Protein AF-A0A126Q3N3-F1 (afdb_monomer_lite)

Sequence (102 aa):
MKPLKIITKCFFLYLLLSSYTHANTDIDLDDDGLVDEGSYTTNVLVNGDFTQSEAFWDVTGLQFHYLESRSGAESTMLGSNSGYTPTTGSATQVVTMASVGW

Secondary structure (DSSP, 8-state):
--SHHHHHHHHHHHHHT-----S---S-SS-SSS--SS-TT---STTTT-TTTTTT-EEESEEEEEEE-TTS-EEEEEEE-SSSS----EEE----TGGGT-

Structure (mmCIF, N/CA/C/O backbone):
data_AF-A0A126Q3N3-F1
#
_entry.id   AF-A0A126Q3N3-F1
#
loop_
_atom_site.group_PDB
_atom_site.id
_atom_site.type_symbol
_atom_site.label_atom_id
_atom_site.label_alt_id
_atom_site.label_comp_id
_atom_site.label_asym_id
_atom_site.label_entity_id
_atom_site.label_seq_id
_atom_site.pdbx_PDB_ins_code
_atom_site.Cartn_x
_atom_site.Cartn_y
_atom_site.Cartn_z
_atom_site.occupancy
_atom_site.B_iso_or_equiv
_atom_site.auth_seq_id
_atom_site.auth_comp_id
_atom_site.auth_asym_id
_atom_site.auth_atom_id
_atom_site.pdbx_PDB_model_num
ATOM 1 N N . MET A 1 1 ? -4.248 -8.706 68.520 1.00 49.31 1 MET A N 1
ATOM 2 C CA . MET A 1 1 ? -5.351 -8.201 67.669 1.00 49.31 1 MET A CA 1
ATOM 3 C C . MET A 1 1 ? -4.782 -7.234 66.623 1.00 49.31 1 MET A C 1
ATOM 5 O O . MET A 1 1 ? -4.668 -6.047 66.887 1.00 49.31 1 MET A O 1
ATOM 9 N N . LYS A 1 2 ? -4.310 -7.747 65.477 1.00 57.34 2 LYS A N 1
ATOM 10 C CA . LYS A 1 2 ? -3.732 -6.965 64.359 1.00 57.34 2 LYS A CA 1
ATOM 11 C C . LYS A 1 2 ? -4.331 -7.234 62.945 1.00 57.34 2 LYS A C 1
ATOM 13 O O . LYS A 1 2 ? -3.723 -6.762 61.992 1.00 57.34 2 LYS A O 1
ATOM 18 N N . PRO A 1 3 ? -5.484 -7.914 62.738 1.00 52.31 3 PRO A N 1
ATOM 19 C CA . PRO A 1 3 ? -5.976 -8.155 61.374 1.00 52.31 3 PRO A CA 1
ATOM 20 C C . PRO A 1 3 ? -6.734 -6.959 60.769 1.00 52.31 3 PRO A C 1
ATOM 22 O O . PRO A 1 3 ? -6.740 -6.791 59.554 1.00 52.31 3 PRO A O 1
ATOM 25 N N . LEU A 1 4 ? -7.326 -6.085 61.596 1.00 51.44 4 LEU A N 1
ATOM 26 C CA . LEU A 1 4 ? -8.256 -5.058 61.109 1.00 51.44 4 LEU A CA 1
ATOM 27 C C . LEU A 1 4 ? -7.580 -3.995 60.220 1.00 51.44 4 LEU A C 1
ATOM 29 O O . LEU A 1 4 ? -8.161 -3.586 59.227 1.00 51.44 4 LEU A O 1
ATOM 33 N N . LYS A 1 5 ? -6.327 -3.606 60.509 1.00 49.31 5 LYS A N 1
ATOM 34 C CA . LYS A 1 5 ? -5.590 -2.592 59.722 1.00 49.31 5 LYS A CA 1
ATOM 35 C C . LYS A 1 5 ? -5.103 -3.089 58.352 1.00 49.31 5 LYS A C 1
ATOM 37 O O . LYS A 1 5 ? -4.871 -2.269 57.468 1.00 49.31 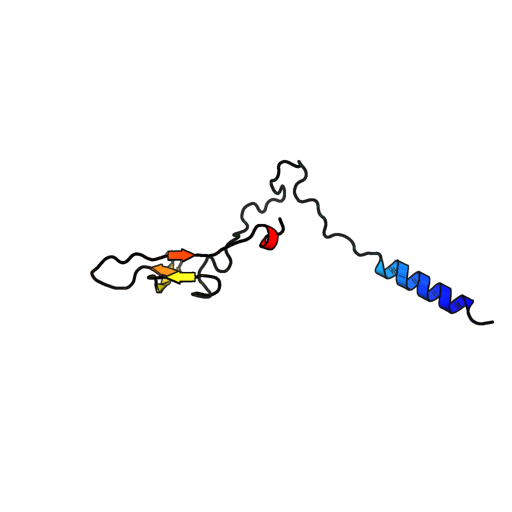5 LYS A O 1
ATOM 42 N N . ILE A 1 6 ? -4.914 -4.400 58.180 1.00 53.44 6 ILE A N 1
ATOM 43 C CA . ILE A 1 6 ? -4.469 -4.993 56.905 1.00 53.44 6 ILE A CA 1
ATOM 44 C C . ILE A 1 6 ? -5.642 -5.045 55.922 1.00 53.44 6 ILE A C 1
ATOM 46 O O . ILE A 1 6 ? -5.491 -4.652 54.769 1.00 53.44 6 ILE A O 1
ATOM 50 N N . ILE A 1 7 ? -6.830 -5.413 56.409 1.00 55.50 7 ILE A N 1
ATOM 51 C CA . ILE A 1 7 ? -8.049 -5.497 55.594 1.00 55.50 7 ILE A CA 1
ATOM 52 C C . ILE A 1 7 ? -8.432 -4.118 55.033 1.00 55.50 7 ILE A C 1
ATOM 54 O O . ILE A 1 7 ? -8.757 -4.005 53.854 1.00 55.50 7 ILE A O 1
ATOM 58 N N . THR A 1 8 ? -8.301 -3.046 55.824 1.00 56.09 8 THR A N 1
ATOM 59 C CA . THR A 1 8 ? -8.622 -1.684 55.357 1.00 56.09 8 THR A CA 1
ATOM 60 C C . THR A 1 8 ? -7.661 -1.179 54.274 1.00 56.09 8 THR A C 1
ATOM 62 O O . THR A 1 8 ? -8.084 -0.464 53.372 1.00 56.09 8 THR A O 1
ATOM 65 N N . LYS A 1 9 ? -6.377 -1.570 54.316 1.00 49.59 9 LYS A N 1
ATOM 66 C CA . LYS A 1 9 ? -5.395 -1.195 53.281 1.00 49.59 9 LYS A CA 1
ATOM 67 C C . LYS A 1 9 ? -5.629 -1.925 51.959 1.00 49.59 9 LYS A C 1
ATOM 69 O O . LYS A 1 9 ? -5.482 -1.314 50.906 1.00 49.59 9 LYS A O 1
ATOM 74 N N . CYS A 1 10 ? -6.019 -3.199 52.005 1.00 52.78 10 CYS A N 1
ATOM 75 C CA . CYS A 1 10 ? -6.331 -3.968 50.799 1.00 52.78 10 CYS A CA 1
ATOM 76 C C . CYS A 1 10 ? -7.594 -3.448 50.098 1.00 52.78 10 CYS A C 1
ATOM 78 O O . CYS A 1 10 ? -7.621 -3.383 48.872 1.00 52.78 10 CYS A O 1
ATOM 80 N N . PHE A 1 11 ? -8.601 -3.013 50.862 1.00 51.94 11 PHE A N 1
ATOM 81 C CA . PHE A 1 11 ? -9.826 -2.439 50.299 1.00 51.94 11 PHE A CA 1
ATOM 82 C C . PHE A 1 11 ? -9.568 -1.098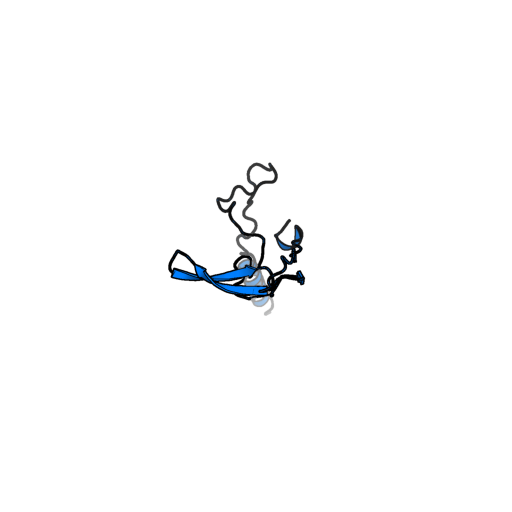 49.593 1.00 51.94 11 PHE A C 1
ATOM 84 O O . PHE A 1 11 ? -10.110 -0.843 48.523 1.00 51.94 11 PHE A O 1
ATOM 91 N N . PHE A 1 12 ? -8.676 -0.271 50.150 1.00 51.22 12 PHE A N 1
ATOM 92 C CA . PHE A 1 12 ? -8.288 1.006 49.544 1.00 51.22 12 PHE A CA 1
ATOM 93 C C . PHE A 1 12 ? -7.442 0.827 48.272 1.00 51.22 12 PHE A C 1
ATOM 95 O O . PHE A 1 12 ? -7.537 1.635 47.354 1.00 51.22 12 PHE A O 1
ATOM 102 N N . LEU A 1 13 ? -6.652 -0.251 48.190 1.00 49.53 13 LEU A N 1
ATOM 103 C CA . LEU A 1 13 ? -5.874 -0.584 46.995 1.00 49.53 13 LEU A CA 1
ATOM 104 C C . LEU A 1 13 ? -6.771 -1.094 45.854 1.00 49.53 13 LEU A C 1
ATOM 106 O O . LEU A 1 13 ? -6.583 -0.687 44.716 1.00 49.53 13 LEU A O 1
ATOM 110 N N . TYR A 1 14 ? -7.792 -1.906 46.151 1.00 49.75 14 TYR A N 1
ATOM 111 C CA . TYR A 1 14 ? -8.759 -2.357 45.138 1.00 49.75 14 TYR A CA 1
ATOM 112 C C . TYR A 1 14 ? -9.623 -1.218 44.583 1.00 49.75 14 TYR A C 1
ATOM 114 O O . TYR A 1 14 ? -9.940 -1.219 43.396 1.00 49.75 14 TYR A O 1
ATOM 122 N N . LEU A 1 15 ? -9.960 -0.220 45.407 1.00 49.31 15 LEU A N 1
ATOM 123 C CA . LEU A 1 15 ? -10.7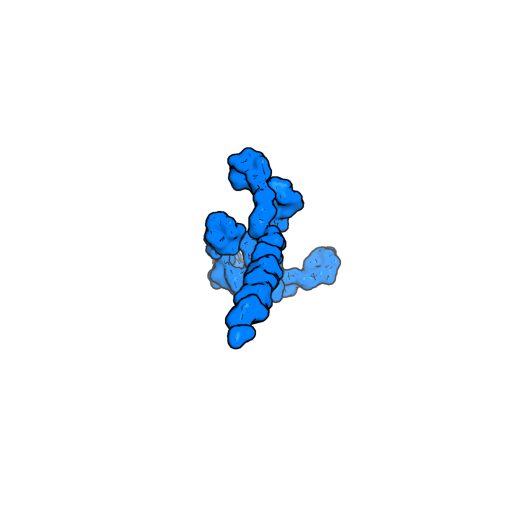27 0.940 44.951 1.00 49.31 15 LEU A CA 1
ATOM 124 C C . LEU A 1 15 ? -9.900 1.835 44.006 1.00 49.31 15 LEU A C 1
ATOM 126 O O . LEU A 1 15 ? -10.442 2.345 43.030 1.00 49.31 15 LEU A O 1
ATOM 130 N N . LEU A 1 16 ? -8.584 1.956 44.238 1.00 47.88 16 LEU A N 1
ATOM 131 C CA . LEU A 1 16 ? -7.676 2.760 43.406 1.00 47.88 16 LEU A CA 1
ATOM 132 C C . LEU A 1 16 ? -7.300 2.095 42.066 1.00 47.88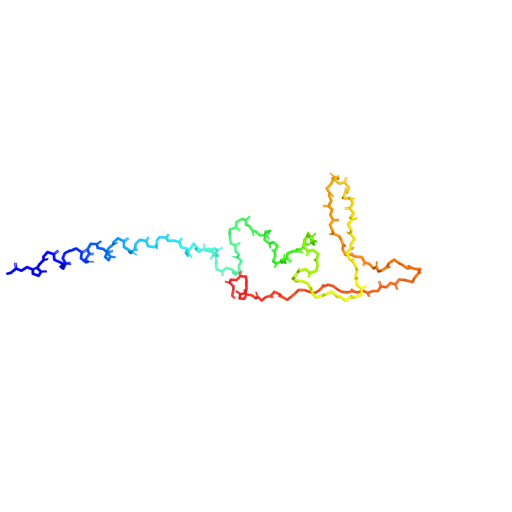 16 LEU A C 1
ATOM 134 O O . LEU A 1 16 ? -6.898 2.793 41.142 1.00 47.88 16 LEU A O 1
ATOM 138 N N . LEU A 1 17 ? -7.430 0.768 41.944 1.00 47.47 17 LEU A N 1
ATOM 139 C CA . LEU A 1 17 ? -7.231 0.048 40.675 1.00 47.47 17 LEU A CA 1
ATOM 140 C C . LEU A 1 17 ? -8.505 -0.029 39.812 1.00 47.47 17 LEU A C 1
ATOM 142 O O . LEU A 1 17 ? -8.442 -0.522 38.691 1.00 47.47 17 LEU A O 1
ATOM 146 N N . SER A 1 18 ? -9.654 0.444 40.306 1.00 43.91 18 SER A N 1
ATOM 147 C CA . SER A 1 18 ? -10.928 0.376 39.569 1.00 43.91 18 SER A CA 1
ATOM 148 C C . SER A 1 18 ? -11.180 1.550 38.617 1.00 43.91 18 SER A C 1
ATOM 150 O O . SER A 1 18 ? -12.106 1.501 37.813 1.00 43.91 18 SER A O 1
ATOM 152 N N . SER A 1 19 ? -10.334 2.579 38.631 1.00 48.47 19 SER A N 1
ATOM 153 C CA . SER A 1 19 ? -10.369 3.667 37.650 1.00 48.47 19 SER A CA 1
ATOM 154 C C . SER A 1 19 ? -9.593 3.296 36.379 1.00 48.47 19 SER A C 1
ATOM 156 O O . SER A 1 19 ? -8.633 3.961 36.003 1.00 48.47 19 SER A O 1
ATOM 158 N N . TYR A 1 20 ? -10.025 2.223 35.710 1.00 46.94 20 TYR A N 1
ATOM 159 C CA . TYR A 1 20 ? -9.802 2.044 34.273 1.00 46.94 20 TYR A CA 1
ATOM 160 C C . TYR A 1 20 ? -10.875 2.850 33.544 1.00 46.94 20 TYR A C 1
ATOM 162 O O . TYR A 1 20 ? -11.906 2.339 33.115 1.00 46.94 20 TYR A O 1
ATOM 170 N N . THR A 1 21 ? -10.670 4.159 33.489 1.00 48.12 21 THR A N 1
ATOM 171 C CA . THR A 1 21 ? -11.526 5.069 32.738 1.00 48.12 21 THR A CA 1
ATOM 172 C C . THR A 1 21 ? -11.141 5.049 31.261 1.00 48.12 21 THR A C 1
ATOM 174 O O . THR A 1 21 ? -10.075 5.532 30.894 1.00 48.12 21 THR A O 1
ATOM 177 N N . HIS A 1 22 ? -12.086 4.525 30.475 1.00 51.28 22 HIS A N 1
ATOM 178 C CA . HIS A 1 22 ? -12.411 4.828 29.076 1.00 51.28 22 HIS A CA 1
ATOM 179 C C . HIS A 1 22 ? -11.455 4.356 27.972 1.00 51.28 22 HIS A C 1
ATOM 181 O O . HIS A 1 22 ? -10.531 5.055 27.578 1.00 51.28 22 HIS A O 1
ATOM 187 N N . ALA A 1 23 ? -11.803 3.212 27.379 1.00 46.81 23 ALA A N 1
ATOM 188 C CA . ALA A 1 23 ? -11.518 2.919 25.972 1.00 46.81 23 ALA A CA 1
ATOM 189 C C . ALA A 1 23 ? -12.670 2.122 25.322 1.00 46.81 23 ALA A C 1
ATOM 191 O O . ALA A 1 23 ? -12.442 1.190 24.568 1.00 46.81 23 ALA A O 1
ATOM 192 N N . ASN A 1 24 ? -13.913 2.465 25.667 1.00 52.78 24 ASN A N 1
ATOM 193 C CA . ASN A 1 24 ? -15.087 2.149 24.849 1.00 52.78 24 ASN A CA 1
ATOM 194 C C . ASN A 1 24 ? -15.819 3.472 24.636 1.00 52.78 24 ASN A C 1
ATOM 196 O O . ASN A 1 24 ? -16.919 3.680 25.144 1.00 52.78 24 ASN A O 1
ATOM 200 N N . THR A 1 25 ? -15.129 4.441 24.035 1.00 61.88 25 THR A N 1
ATOM 201 C CA . THR A 1 25 ? -15.851 5.482 23.311 1.00 61.88 25 THR A CA 1
ATOM 202 C C . THR A 1 25 ? -16.598 4.751 22.221 1.00 61.88 25 THR A C 1
ATOM 204 O O . THR A 1 25 ? -15.984 4.063 21.412 1.00 61.88 25 THR A O 1
ATOM 207 N N . ASP A 1 26 ? -17.915 4.814 22.311 1.00 66.69 26 ASP A N 1
ATOM 208 C CA . ASP A 1 26 ? -18.784 4.367 21.247 1.00 66.69 26 ASP A CA 1
ATOM 209 C C . ASP A 1 26 ? -18.469 5.216 20.013 1.00 66.69 26 ASP A C 1
ATOM 211 O O . ASP A 1 26 ? -18.544 6.446 20.075 1.00 66.69 26 ASP A O 1
ATOM 215 N N . ILE A 1 27 ? -17.949 4.563 18.975 1.00 67.31 27 ILE A N 1
ATOM 216 C CA . ILE A 1 27 ? -17.459 5.218 17.759 1.00 67.31 27 ILE A CA 1
ATOM 217 C C . ILE A 1 27 ? -18.500 5.197 16.638 1.00 67.31 27 ILE A C 1
ATOM 219 O O . ILE A 1 27 ? -18.237 5.796 15.605 1.00 67.31 27 ILE A O 1
ATOM 223 N N . ASP A 1 28 ? -19.636 4.531 16.839 1.00 70.12 28 ASP A N 1
ATOM 224 C CA . ASP A 1 28 ? -20.779 4.415 15.924 1.00 70.12 28 ASP A CA 1
ATOM 225 C C . ASP A 1 28 ? -22.032 4.764 16.748 1.00 70.12 28 ASP A C 1
ATOM 227 O O . ASP A 1 28 ? -22.671 3.908 17.348 1.00 70.12 28 ASP A O 1
ATOM 231 N N . LEU A 1 29 ? -22.288 6.064 16.912 1.00 78.25 29 LEU A N 1
ATOM 232 C CA . LEU A 1 29 ? -23.331 6.615 17.782 1.00 78.25 29 LEU A CA 1
ATOM 233 C C . LEU A 1 29 ? -24.739 6.457 17.193 1.00 78.25 29 LEU A C 1
ATOM 235 O O . LEU A 1 29 ? -25.710 6.615 17.946 1.00 78.25 29 LEU A O 1
ATOM 239 N N . ASP A 1 30 ? -24.874 6.238 15.881 1.00 82.81 30 ASP A N 1
ATOM 240 C CA . ASP A 1 30 ? -26.163 6.047 15.208 1.00 82.81 30 ASP A CA 1
ATOM 241 C C . ASP A 1 30 ? -26.474 4.595 14.795 1.00 82.81 30 ASP A C 1
ATOM 243 O O . ASP A 1 30 ? -27.581 4.330 14.307 1.00 82.81 30 ASP A O 1
ATOM 247 N N . ASP A 1 31 ? -25.578 3.656 15.127 1.00 76.62 31 ASP A N 1
ATOM 248 C CA . ASP A 1 31 ? -25.684 2.213 14.885 1.00 76.62 31 ASP A CA 1
ATOM 249 C C . ASP A 1 31 ? -25.928 1.879 13.395 1.00 76.62 31 ASP A C 1
ATOM 251 O O . ASP A 1 31 ? -26.592 0.882 13.062 1.00 76.62 31 ASP A O 1
ATOM 255 N N . ASP A 1 32 ? -25.439 2.710 12.469 1.00 74.50 32 ASP A N 1
ATOM 256 C CA . ASP A 1 32 ? -25.602 2.496 11.027 1.00 74.50 32 ASP A CA 1
ATOM 257 C C . ASP A 1 32 ? -24.517 1.577 10.426 1.00 74.50 32 ASP A C 1
ATOM 259 O O . ASP A 1 32 ? -24.619 1.142 9.267 1.00 74.50 32 ASP A O 1
ATOM 263 N N . GLY A 1 33 ? -23.528 1.197 11.243 1.00 64.00 33 GLY A N 1
ATOM 264 C CA . GLY A 1 33 ? -22.388 0.374 10.863 1.00 64.00 33 GLY A CA 1
ATOM 265 C C . GLY A 1 33 ? -21.216 1.177 10.296 1.00 64.00 33 GLY A C 1
ATOM 266 O O . GLY A 1 33 ? -20.306 0.573 9.712 1.00 64.00 33 GLY A O 1
ATOM 267 N N . LEU A 1 34 ? -21.227 2.504 10.427 1.00 61.50 34 LEU A N 1
ATOM 268 C CA . LEU A 1 34 ? -20.147 3.418 10.079 1.00 61.50 34 LEU A CA 1
ATOM 269 C C . LEU A 1 34 ? -19.606 4.104 11.339 1.00 61.50 34 LEU A C 1
ATOM 271 O O . LEU A 1 34 ? -20.287 4.330 12.325 1.00 61.50 34 LEU A O 1
ATOM 275 N N . VAL A 1 35 ? -18.320 4.447 11.306 1.00 66.94 35 VAL A N 1
ATOM 276 C CA . VAL A 1 35 ? -17.696 5.192 12.403 1.00 66.94 35 VAL A CA 1
ATOM 277 C C . VAL A 1 35 ? -18.060 6.676 12.283 1.00 66.94 35 VAL A C 1
ATOM 279 O O . VAL A 1 35 ? -17.705 7.313 11.290 1.00 66.94 35 VAL A O 1
ATOM 282 N N . ASP A 1 36 ? -18.694 7.226 13.317 1.00 66.69 36 ASP A N 1
ATOM 283 C CA . ASP A 1 36 ? -19.101 8.630 13.474 1.00 66.69 36 ASP A CA 1
ATOM 284 C C . ASP A 1 36 ? -17.952 9.576 13.839 1.00 66.69 36 ASP A C 1
ATOM 286 O O . ASP A 1 36 ? -18.072 10.807 13.786 1.00 66.69 36 ASP A O 1
ATOM 290 N N . GLU A 1 37 ? -16.809 9.021 14.243 1.00 66.25 37 GLU A N 1
ATOM 291 C CA . GLU A 1 37 ? -15.620 9.817 14.503 1.00 66.25 37 GLU A CA 1
ATOM 292 C C . GLU A 1 37 ? -15.042 10.342 13.177 1.00 66.25 37 GLU A C 1
ATOM 294 O O . GLU A 1 37 ? -14.930 9.614 12.193 1.00 66.25 37 GLU A O 1
ATOM 299 N N . GLY A 1 38 ? -14.636 11.620 13.150 1.00 53.56 38 GLY A N 1
ATOM 300 C CA . GLY A 1 38 ? -14.217 12.367 11.951 1.00 53.56 38 GLY A CA 1
ATOM 301 C C . GLY A 1 38 ? -12.958 11.871 11.216 1.00 53.56 38 GLY A C 1
ATOM 302 O O . GLY A 1 38 ? -12.317 12.653 10.513 1.00 53.56 38 GLY A O 1
ATOM 303 N N . SER A 1 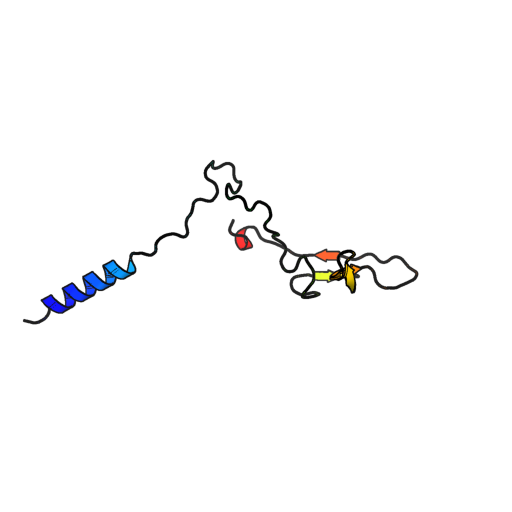39 ? -12.579 10.605 11.375 1.00 52.16 39 SER A N 1
ATOM 304 C CA . SER A 1 39 ? -11.443 9.950 10.737 1.00 52.16 39 SER A CA 1
ATOM 305 C C . SER A 1 39 ? -11.889 8.857 9.757 1.00 52.16 39 SER A C 1
ATOM 307 O O . SER A 1 39 ? -11.414 7.724 9.795 1.00 52.16 39 SER A O 1
ATOM 309 N N . TYR A 1 40 ? -12.726 9.221 8.785 1.00 51.38 40 TYR A N 1
ATOM 310 C CA . TYR A 1 40 ? -13.058 8.385 7.616 1.00 51.38 40 TYR A CA 1
ATOM 311 C C . TYR A 1 40 ? -11.860 8.170 6.659 1.00 51.38 40 TYR A C 1
ATOM 313 O O . TYR A 1 40 ? -11.978 7.521 5.623 1.00 51.38 40 TYR A O 1
ATOM 321 N N . THR A 1 41 ? -10.697 8.744 6.978 1.00 52.03 41 THR A N 1
ATOM 322 C CA . THR A 1 41 ? -9.449 8.691 6.198 1.00 52.03 41 THR A CA 1
ATOM 323 C C . THR A 1 41 ? -8.349 7.883 6.887 1.00 52.03 41 THR A C 1
ATOM 325 O O . THR A 1 41 ? -7.168 8.196 6.745 1.00 52.03 41 THR A O 1
ATOM 328 N N . THR A 1 42 ? -8.687 6.834 7.637 1.00 65.31 42 THR A N 1
ATOM 329 C CA . THR A 1 42 ? -7.664 5.864 8.054 1.00 65.31 42 THR A CA 1
ATOM 330 C C . THR A 1 42 ? -7.348 4.948 6.879 1.00 65.31 42 THR A C 1
ATOM 332 O O . THR A 1 42 ? -8.175 4.148 6.445 1.00 65.31 42 THR A O 1
ATOM 335 N N . ASN A 1 43 ? -6.134 5.070 6.342 1.00 69.38 43 ASN A N 1
ATOM 336 C CA . ASN A 1 43 ? -5.612 4.081 5.412 1.00 69.38 43 ASN A CA 1
ATOM 337 C C . ASN A 1 43 ? -5.492 2.740 6.150 1.00 69.38 43 ASN A C 1
ATOM 339 O O . ASN A 1 43 ? -4.702 2.616 7.083 1.00 69.38 43 ASN A O 1
ATOM 343 N N . VAL A 1 44 ? -6.277 1.748 5.734 1.00 83.12 44 VAL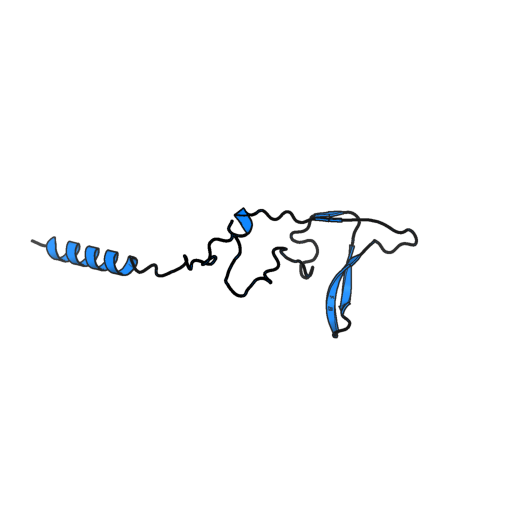 A N 1
ATOM 344 C CA . VAL A 1 44 ? -6.211 0.385 6.286 1.00 83.12 44 VAL A CA 1
ATOM 345 C C . VAL A 1 44 ? -4.997 -0.389 5.775 1.00 83.12 44 VAL A C 1
ATOM 347 O O . VAL A 1 44 ? -4.654 -1.431 6.326 1.00 83.12 44 VAL A O 1
ATOM 350 N N . LEU A 1 45 ? -4.350 0.114 4.718 1.00 85.44 45 LEU A N 1
ATOM 351 C CA . LEU A 1 45 ? -3.158 -0.489 4.153 1.00 85.44 45 LEU A CA 1
ATOM 352 C C . LEU A 1 45 ? -1.934 -0.058 4.956 1.00 85.44 45 LEU A C 1
ATOM 354 O O . LEU A 1 45 ? -1.554 1.118 4.977 1.00 85.44 45 LEU A O 1
ATOM 358 N N . VAL A 1 46 ? -1.271 -1.029 5.571 1.00 84.88 46 VAL A N 1
ATOM 359 C CA . VAL A 1 46 ? 0.024 -0.804 6.215 1.00 84.88 46 VAL A CA 1
ATOM 360 C C . VAL A 1 46 ? 1.072 -0.572 5.130 1.00 84.88 46 VAL A C 1
ATOM 362 O O . VAL A 1 46 ? 1.096 -1.297 4.135 1.00 84.88 46 VAL A O 1
ATOM 365 N N . ASN A 1 47 ? 1.949 0.421 5.324 1.00 84.94 47 ASN A N 1
ATOM 366 C CA . ASN A 1 47 ? 3.012 0.761 4.368 1.00 84.94 47 ASN A CA 1
ATOM 367 C C . ASN A 1 47 ? 2.465 1.046 2.949 1.00 84.94 47 ASN A C 1
ATOM 369 O O . ASN A 1 47 ? 3.050 0.643 1.946 1.00 84.94 47 ASN A O 1
ATOM 373 N N . GLY A 1 48 ? 1.310 1.717 2.850 1.00 83.44 48 GLY A N 1
ATOM 374 C CA . GLY A 1 48 ? 0.704 2.081 1.561 1.00 83.44 48 GLY A CA 1
ATOM 375 C C . GLY A 1 48 ? 1.472 3.149 0.769 1.00 83.44 48 GLY A C 1
ATOM 376 O O . GLY A 1 48 ? 1.202 3.342 -0.411 1.00 83.44 48 GLY A O 1
ATOM 377 N N . ASP A 1 49 ? 2.428 3.830 1.403 1.00 82.06 49 ASP A N 1
ATOM 378 C CA . ASP A 1 49 ? 3.345 4.783 0.767 1.00 82.06 49 ASP A CA 1
ATOM 379 C C . ASP A 1 49 ? 4.668 4.142 0.303 1.00 82.06 49 ASP A C 1
ATOM 381 O O . ASP A 1 49 ? 5.525 4.827 -0.256 1.00 82.06 49 ASP A O 1
ATOM 385 N N . PHE A 1 50 ? 4.833 2.835 0.546 1.00 85.94 50 PHE A N 1
ATOM 386 C CA . PHE A 1 50 ? 6.009 2.029 0.217 1.00 85.94 50 PHE A CA 1
ATOM 387 C C . PHE A 1 50 ? 7.335 2.534 0.803 1.00 85.94 50 PHE A C 1
ATOM 389 O O . PHE A 1 50 ? 8.403 2.113 0.357 1.00 85.94 50 PHE A O 1
ATOM 396 N N . THR A 1 51 ? 7.311 3.386 1.830 1.00 83.56 51 THR A N 1
ATOM 397 C CA . THR A 1 51 ? 8.533 3.886 2.492 1.00 83.56 51 THR A CA 1
ATOM 398 C C . THR A 1 51 ? 9.375 2.766 3.105 1.00 83.56 51 THR A C 1
ATOM 400 O O . THR A 1 51 ? 10.596 2.885 3.198 1.00 83.56 51 THR A O 1
ATOM 403 N N . GLN A 1 52 ? 8.746 1.640 3.452 1.00 86.38 52 GLN A N 1
ATOM 404 C CA . GLN A 1 52 ? 9.404 0.422 3.937 1.00 86.38 52 GLN A CA 1
ATOM 405 C C . GLN A 1 52 ? 9.551 -0.652 2.843 1.00 86.38 52 GLN A C 1
ATOM 407 O O . GLN A 1 52 ? 9.693 -1.837 3.146 1.00 86.38 52 GLN A O 1
ATOM 412 N N . SER A 1 53 ? 9.534 -0.258 1.563 1.00 86.50 53 SER A N 1
ATOM 413 C CA . SER A 1 53 ? 9.663 -1.164 0.409 1.00 86.50 53 SER A CA 1
ATOM 414 C C . SER A 1 53 ? 8.623 -2.299 0.450 1.00 86.50 53 SER A C 1
ATOM 416 O O . SER A 1 53 ? 7.433 -2.019 0.583 1.00 86.50 53 SER A O 1
ATOM 418 N N . GLU A 1 54 ? 9.045 -3.565 0.353 1.00 87.38 54 GLU A N 1
ATOM 419 C CA . GLU A 1 54 ? 8.169 -4.749 0.300 1.00 87.38 54 GLU A CA 1
ATOM 420 C C . GLU A 1 54 ? 7.540 -5.155 1.634 1.00 87.38 54 GLU A C 1
ATOM 422 O O . GLU A 1 54 ? 6.719 -6.071 1.673 1.00 87.38 54 GLU A O 1
ATOM 427 N N . ALA A 1 55 ? 7.884 -4.489 2.738 1.00 90.12 55 ALA A N 1
ATOM 428 C CA . ALA A 1 55 ? 7.304 -4.824 4.028 1.00 90.12 55 ALA A CA 1
ATOM 429 C C . ALA A 1 55 ? 5.767 -4.763 3.962 1.00 90.12 55 ALA A C 1
ATOM 431 O O . ALA A 1 55 ? 5.197 -3.769 3.507 1.00 90.12 55 ALA A O 1
ATOM 432 N N . PHE A 1 56 ? 5.106 -5.816 4.453 1.00 90.94 56 PHE A N 1
ATOM 433 C CA . PHE A 1 56 ? 3.642 -5.961 4.492 1.00 90.94 56 PHE A CA 1
ATOM 434 C C . PHE A 1 56 ? 2.949 -6.138 3.128 1.00 90.94 56 PHE A C 1
ATOM 436 O O . PHE A 1 56 ? 1.717 -6.145 3.076 1.00 90.94 56 PHE A O 1
ATOM 443 N N . TRP A 1 57 ? 3.707 -6.327 2.046 1.00 92.94 57 TRP A N 1
ATOM 444 C CA . TRP A 1 57 ? 3.181 -6.553 0.702 1.00 92.94 57 TRP A CA 1
ATOM 445 C C . TRP A 1 57 ? 3.693 -7.871 0.123 1.00 92.94 57 TRP A C 1
ATOM 447 O O . TRP A 1 57 ? 4.883 -8.164 0.179 1.00 92.94 57 TRP A O 1
ATOM 457 N N . ASP A 1 58 ? 2.798 -8.646 -0.487 1.00 94.81 58 ASP A N 1
ATOM 458 C CA . ASP A 1 58 ? 3.181 -9.741 -1.379 1.00 94.81 58 ASP A CA 1
ATOM 459 C C . ASP A 1 58 ? 3.286 -9.199 -2.808 1.00 94.81 58 ASP A C 1
ATOM 461 O O . ASP A 1 58 ? 2.277 -8.827 -3.423 1.00 94.81 58 ASP A O 1
ATOM 465 N N . VAL A 1 59 ? 4.517 -9.082 -3.311 1.00 92.19 59 VAL A N 1
ATOM 466 C CA . VAL A 1 59 ? 4.826 -8.427 -4.585 1.00 92.19 59 VAL A CA 1
ATOM 467 C C . VAL A 1 59 ? 5.303 -9.447 -5.607 1.00 92.19 59 VAL A C 1
ATOM 469 O O . VAL A 1 59 ? 6.254 -10.190 -5.387 1.00 92.19 59 VAL A O 1
ATOM 472 N N . THR A 1 60 ? 4.673 -9.443 -6.779 1.00 91.88 60 THR A N 1
ATOM 473 C CA . THR A 1 60 ? 5.036 -10.312 -7.902 1.00 91.88 60 THR A CA 1
ATOM 474 C C . THR A 1 60 ? 5.163 -9.493 -9.177 1.00 91.88 60 THR A C 1
ATOM 476 O O . THR A 1 60 ? 4.236 -8.787 -9.561 1.00 91.88 60 THR A O 1
ATOM 479 N N . GLY A 1 61 ? 6.301 -9.603 -9.867 1.00 87.94 61 GLY A N 1
ATOM 480 C CA . GLY A 1 61 ? 6.496 -9.006 -11.197 1.00 87.94 61 GLY A CA 1
ATOM 481 C C . GLY A 1 61 ? 6.628 -7.476 -11.233 1.00 87.94 61 GLY A C 1
ATOM 482 O O . GLY A 1 61 ? 6.704 -6.910 -12.321 1.00 87.94 61 GLY A O 1
ATOM 483 N N . LEU A 1 62 ? 6.678 -6.813 -10.073 1.00 88.88 62 LEU A N 1
ATOM 484 C CA . LEU A 1 62 ? 6.917 -5.373 -9.928 1.00 88.88 62 LEU A CA 1
ATOM 485 C C . LEU A 1 62 ? 8.254 -5.112 -9.222 1.00 88.88 62 LEU A C 1
ATOM 487 O O . LEU A 1 62 ? 8.823 -5.998 -8.588 1.00 88.88 62 LEU A O 1
ATOM 491 N N . GLN A 1 63 ? 8.746 -3.883 -9.337 1.00 87.75 63 GLN A N 1
ATOM 492 C CA . GLN A 1 63 ? 9.948 -3.387 -8.674 1.00 87.75 63 GLN A CA 1
ATOM 493 C C . GLN A 1 63 ? 9.663 -2.067 -7.962 1.00 87.75 63 GLN A C 1
ATOM 495 O O . GLN A 1 63 ? 8.812 -1.287 -8.396 1.00 87.75 63 GLN A O 1
ATOM 500 N N . PHE A 1 64 ? 10.412 -1.817 -6.891 1.00 87.00 64 PHE A N 1
ATOM 501 C CA . PHE A 1 64 ? 10.388 -0.551 -6.171 1.00 87.00 64 PHE A CA 1
ATOM 502 C C . PHE A 1 64 ? 11.310 0.456 -6.850 1.00 87.00 64 PHE A C 1
ATOM 504 O O . PHE A 1 64 ? 12.476 0.168 -7.122 1.00 87.00 64 PHE A O 1
ATOM 511 N N . HIS A 1 65 ? 10.776 1.645 -7.101 1.00 83.19 65 HIS A N 1
ATOM 512 C CA . HIS A 1 65 ? 11.485 2.772 -7.686 1.00 83.19 65 HIS A CA 1
ATOM 513 C C . HIS A 1 65 ? 11.447 3.937 -6.708 1.00 83.19 65 HIS A C 1
ATOM 515 O O . HIS A 1 65 ? 10.375 4.340 -6.258 1.00 83.19 65 HIS A O 1
ATOM 521 N N . TYR A 1 66 ? 12.614 4.495 -6.407 1.00 81.69 66 TYR A N 1
ATOM 522 C CA . TYR A 1 66 ? 12.726 5.735 -5.649 1.00 81.69 66 TYR A CA 1
ATOM 523 C C . TYR A 1 66 ? 12.678 6.891 -6.638 1.00 81.69 66 TYR A C 1
ATOM 525 O O . TYR A 1 66 ? 13.577 7.043 -7.469 1.00 81.69 66 TYR A O 1
ATOM 533 N N . LEU A 1 67 ? 11.599 7.666 -6.593 1.00 72.69 67 LEU A N 1
ATOM 534 C CA . LEU A 1 67 ? 11.376 8.785 -7.497 1.00 72.69 67 LEU A CA 1
ATOM 535 C C . LEU A 1 67 ? 11.124 10.050 -6.684 1.00 72.69 67 LEU A C 1
ATOM 537 O O . LEU A 1 67 ? 10.434 10.040 -5.664 1.00 72.69 67 LEU A O 1
ATOM 541 N N . GLU A 1 68 ? 11.669 11.164 -7.158 1.00 67.56 68 GLU A N 1
ATOM 542 C CA . GLU A 1 68 ? 11.344 12.467 -6.598 1.00 67.56 68 GLU A CA 1
ATOM 543 C C . GLU A 1 68 ? 9.899 12.811 -6.985 1.00 67.56 68 GLU A C 1
ATOM 545 O O . GLU A 1 68 ? 9.553 12.928 -8.165 1.00 67.56 68 GLU A O 1
ATOM 550 N N . SER A 1 69 ? 9.022 12.928 -5.986 1.00 62.53 69 SER A N 1
ATOM 551 C CA . SER A 1 69 ? 7.663 13.423 -6.183 1.00 62.53 69 SER A CA 1
ATOM 552 C C . SER A 1 69 ? 7.714 14.827 -6.777 1.00 62.53 69 SER A C 1
ATOM 554 O O . SER A 1 69 ? 8.602 15.622 -6.476 1.00 62.53 69 SER A O 1
ATOM 556 N N . ARG A 1 70 ? 6.680 15.200 -7.536 1.00 57.84 70 ARG A N 1
ATOM 557 C CA . ARG A 1 70 ? 6.505 16.560 -8.072 1.00 57.84 70 ARG A CA 1
ATOM 558 C C . ARG A 1 70 ? 6.510 17.650 -6.984 1.00 57.84 70 ARG A C 1
ATOM 560 O O . ARG A 1 70 ? 6.703 18.820 -7.297 1.00 57.84 70 ARG A O 1
ATOM 567 N N . SER A 1 71 ? 6.285 17.275 -5.724 1.00 69.12 71 SER A N 1
ATOM 568 C CA . SER A 1 71 ? 6.367 18.151 -4.552 1.00 69.12 71 SER A CA 1
ATOM 569 C C . SER A 1 71 ? 7.778 18.294 -3.954 1.00 69.12 71 SER A C 1
ATOM 571 O O . SER A 1 71 ? 7.914 18.978 -2.945 1.00 69.12 71 SER A O 1
ATOM 573 N N . GLY A 1 72 ? 8.802 17.640 -4.517 1.00 59.22 72 GLY A N 1
ATOM 574 C CA . GLY A 1 72 ? 10.171 17.610 -3.981 1.00 59.22 72 GLY A CA 1
ATOM 575 C C . GLY A 1 72 ? 10.371 16.658 -2.794 1.00 59.22 72 GLY A C 1
ATOM 576 O O . GLY A 1 72 ? 11.374 16.753 -2.096 1.00 59.22 72 GLY A O 1
ATOM 577 N N . ALA A 1 73 ? 9.410 15.766 -2.527 1.00 61.78 73 ALA A N 1
ATOM 578 C CA . ALA A 1 73 ? 9.539 14.717 -1.514 1.00 61.78 73 ALA A CA 1
ATOM 579 C C . ALA A 1 73 ? 9.939 13.396 -2.182 1.00 61.78 73 ALA A C 1
ATOM 581 O O . ALA A 1 73 ? 9.361 13.032 -3.204 1.00 61.78 73 ALA A O 1
ATOM 582 N N . GLU A 1 74 ? 10.892 12.658 -1.619 1.00 65.81 74 GLU A N 1
ATOM 583 C CA . GLU A 1 74 ? 11.192 11.306 -2.100 1.00 65.81 74 GLU A CA 1
ATOM 584 C C . GLU A 1 74 ? 9.974 10.402 -1.866 1.00 65.81 74 GLU A C 1
ATOM 586 O O . GLU A 1 74 ? 9.431 10.343 -0.762 1.00 65.81 74 GLU A O 1
ATOM 591 N N . SER A 1 75 ? 9.508 9.726 -2.916 1.00 67.62 75 SER A N 1
ATOM 592 C CA . SER A 1 75 ? 8.403 8.775 -2.845 1.00 67.62 75 SER A CA 1
ATOM 593 C C . SER A 1 75 ? 8.856 7.446 -3.427 1.00 67.62 75 SER A C 1
ATOM 595 O O . SER A 1 75 ? 9.469 7.387 -4.496 1.00 67.62 75 SER A O 1
ATOM 597 N N . THR A 1 76 ? 8.560 6.370 -2.704 1.00 77.88 76 THR A N 1
ATOM 598 C CA . THR A 1 76 ? 8.782 5.022 -3.216 1.00 77.88 76 THR A CA 1
ATOM 599 C C . THR A 1 76 ? 7.539 4.601 -3.987 1.00 77.88 76 THR A C 1
ATOM 601 O O . THR A 1 76 ? 6.421 4.701 -3.489 1.00 77.88 76 THR A O 1
ATOM 604 N N . MET A 1 77 ? 7.724 4.153 -5.224 1.00 79.56 77 MET A N 1
ATOM 605 C CA . MET A 1 77 ? 6.641 3.737 -6.111 1.00 79.56 77 MET A CA 1
ATOM 606 C C . MET A 1 77 ? 6.866 2.310 -6.597 1.00 79.56 77 MET A C 1
ATOM 608 O O . MET A 1 77 ? 8.002 1.881 -6.793 1.00 79.56 77 MET A O 1
ATOM 612 N N . LEU A 1 78 ? 5.778 1.586 -6.849 1.00 85.12 78 LEU A N 1
ATOM 613 C CA . LEU A 1 78 ? 5.823 0.308 -7.552 1.00 85.12 78 LEU A CA 1
ATOM 614 C C . LEU A 1 78 ? 5.698 0.534 -9.056 1.00 85.12 78 LEU A C 1
ATOM 616 O O . LEU A 1 78 ? 4.792 1.223 -9.524 1.00 85.12 78 LEU A O 1
ATOM 620 N N . GLY A 1 79 ? 6.592 -0.085 -9.815 1.00 83.50 79 GLY A N 1
ATOM 621 C CA . GLY A 1 79 ? 6.599 -0.016 -11.269 1.00 83.50 79 GLY A CA 1
ATOM 622 C C . GLY A 1 79 ? 6.931 -1.357 -11.900 1.00 83.50 79 GLY A C 1
ATOM 623 O O . GLY A 1 79 ? 7.502 -2.247 -11.271 1.00 83.50 79 GLY A O 1
ATOM 624 N N . SER A 1 80 ? 6.584 -1.496 -13.175 1.00 82.06 80 SER A N 1
ATOM 625 C CA . SER A 1 80 ? 7.050 -2.606 -14.002 1.00 82.06 80 SER A CA 1
ATOM 626 C C . SER A 1 80 ? 8.579 -2.609 -14.100 1.00 82.06 80 SER A C 1
ATOM 628 O O . SER A 1 80 ? 9.225 -1.567 -13.958 1.00 82.06 80 SER A O 1
ATOM 630 N N . ASN A 1 81 ? 9.160 -3.773 -14.388 1.00 74.94 81 ASN A N 1
ATOM 631 C CA . ASN A 1 81 ? 10.602 -3.886 -14.596 1.00 74.94 81 ASN A CA 1
ATOM 632 C C . ASN A 1 81 ? 11.050 -3.015 -15.787 1.00 74.94 81 ASN A C 1
ATOM 634 O O . ASN A 1 81 ? 10.308 -2.854 -16.761 1.00 74.94 81 ASN A O 1
ATOM 638 N N . SER A 1 82 ? 12.261 -2.460 -15.718 1.00 66.56 82 SER A N 1
ATOM 639 C CA . SER A 1 82 ? 12.808 -1.634 -16.798 1.00 66.56 82 SER A CA 1
ATOM 640 C C . SER A 1 82 ? 13.181 -2.515 -17.996 1.00 66.56 82 SER A C 1
ATOM 642 O O . SER A 1 82 ? 14.196 -3.206 -18.019 1.00 66.56 82 SER A O 1
ATOM 644 N N . GLY A 1 83 ? 12.315 -2.533 -19.009 1.00 69.06 83 GLY A N 1
ATOM 645 C CA . GLY A 1 83 ? 12.508 -3.313 -20.226 1.00 69.06 83 GLY A CA 1
ATOM 646 C C . GLY A 1 83 ? 11.659 -2.796 -21.382 1.00 69.06 83 GLY A C 1
ATOM 647 O O . GLY A 1 83 ? 10.687 -2.074 -21.187 1.00 69.06 83 GLY A O 1
ATOM 648 N N . TYR A 1 84 ? 12.026 -3.178 -22.607 1.00 71.44 84 TYR A N 1
ATOM 649 C CA . TYR A 1 84 ? 11.284 -2.810 -23.824 1.00 71.44 84 TYR A CA 1
ATOM 650 C C . TYR A 1 84 ? 9.945 -3.544 -23.968 1.00 71.44 84 TYR A C 1
ATOM 652 O O . TYR A 1 84 ? 9.129 -3.185 -24.815 1.00 71.44 84 TYR A O 1
ATOM 660 N N . THR A 1 85 ? 9.721 -4.568 -23.146 1.00 77.62 85 THR A N 1
ATOM 661 C CA . THR A 1 85 ? 8.485 -5.342 -23.123 1.00 77.62 85 THR A CA 1
ATOM 662 C C . THR A 1 85 ? 7.662 -4.914 -21.912 1.00 77.62 85 THR A C 1
ATOM 664 O O . THR A 1 85 ? 8.175 -4.986 -20.792 1.00 77.62 85 THR A O 1
ATOM 667 N N . PRO A 1 86 ? 6.395 -4.506 -22.096 1.00 73.75 86 PRO A N 1
ATOM 668 C CA . PRO A 1 86 ? 5.496 -4.253 -20.981 1.00 73.75 86 PRO A CA 1
ATOM 669 C C . PRO A 1 86 ? 5.405 -5.495 -20.096 1.00 73.75 86 PRO A C 1
ATOM 671 O O . PRO A 1 86 ? 5.168 -6.600 -20.588 1.00 73.75 86 PRO A O 1
ATOM 674 N N . THR A 1 87 ? 5.600 -5.315 -18.794 1.00 82.12 87 THR A N 1
ATOM 675 C CA . THR A 1 87 ? 5.422 -6.377 -17.803 1.00 82.12 87 THR A CA 1
ATOM 676 C C . THR A 1 87 ? 4.286 -6.001 -16.868 1.00 82.12 87 THR A C 1
ATOM 678 O O . THR A 1 87 ? 4.089 -4.831 -16.543 1.00 82.12 87 THR A O 1
ATOM 681 N N . THR A 1 88 ? 3.505 -7.001 -16.477 1.00 85.62 88 THR A N 1
ATOM 682 C CA . THR A 1 88 ? 2.439 -6.865 -15.487 1.00 85.62 88 THR A CA 1
ATOM 683 C C . THR A 1 88 ? 2.888 -7.491 -14.182 1.00 85.62 88 THR A C 1
ATOM 685 O O . THR A 1 88 ? 3.605 -8.492 -14.185 1.00 85.62 88 THR A O 1
ATOM 688 N N . GLY A 1 89 ? 2.393 -6.955 -13.079 1.00 89.00 89 GLY A N 1
ATOM 689 C CA . GLY A 1 89 ? 2.613 -7.526 -11.766 1.00 89.00 89 GLY A CA 1
ATOM 690 C C . GLY A 1 89 ? 1.547 -7.071 -10.782 1.00 89.00 89 GLY A C 1
ATOM 691 O O . GLY A 1 89 ? 0.618 -6.347 -11.147 1.00 89.00 89 GLY A O 1
ATOM 692 N N . SER A 1 90 ? 1.683 -7.514 -9.543 1.00 91.44 90 SER A N 1
ATOM 693 C CA . SER A 1 90 ? 0.743 -7.255 -8.459 1.00 91.44 90 SER A CA 1
ATOM 694 C C . SER A 1 90 ? 1.485 -6.942 -7.169 1.00 91.44 90 SER A C 1
ATOM 696 O O . SER A 1 90 ? 2.559 -7.489 -6.921 1.00 91.44 90 SER A O 1
ATOM 698 N N . ALA A 1 91 ? 0.872 -6.110 -6.335 1.00 92.31 91 ALA A N 1
ATOM 699 C CA . ALA A 1 91 ? 1.195 -5.984 -4.924 1.00 92.31 91 ALA A CA 1
ATOM 700 C C . ALA A 1 91 ? -0.094 -6.204 -4.136 1.00 92.31 91 ALA A C 1
ATOM 702 O O . ALA A 1 91 ? -1.092 -5.521 -4.375 1.00 92.31 91 ALA A O 1
ATOM 703 N N . THR A 1 92 ? -0.081 -7.189 -3.243 1.00 94.31 92 THR A N 1
ATOM 704 C CA . THR A 1 92 ? -1.272 -7.626 -2.514 1.00 94.31 92 THR A CA 1
ATOM 705 C C . THR A 1 92 ? -1.046 -7.492 -1.017 1.00 94.31 92 THR A C 1
ATOM 707 O O . THR A 1 92 ? -0.009 -7.902 -0.500 1.00 94.31 92 THR A O 1
ATOM 710 N N . GLN A 1 93 ? -2.043 -6.959 -0.317 1.00 93.44 93 GLN A N 1
ATOM 711 C CA . GLN A 1 93 ? -2.132 -7.007 1.135 1.00 93.44 93 GLN A CA 1
ATOM 712 C C . GLN A 1 93 ? -3.510 -7.547 1.511 1.00 93.44 93 GLN A C 1
ATOM 714 O O . GLN A 1 93 ? -4.519 -7.172 0.914 1.00 93.44 93 GLN A O 1
ATOM 719 N N . VAL A 1 94 ? -3.546 -8.451 2.487 1.00 92.62 94 VAL A N 1
ATOM 720 C CA . VAL A 1 94 ? -4.794 -8.980 3.041 1.00 92.62 94 VAL A CA 1
ATOM 721 C C . VAL A 1 94 ? -5.028 -8.303 4.380 1.00 92.62 94 VAL A C 1
ATOM 723 O O . VAL A 1 94 ? -4.250 -8.490 5.313 1.00 92.62 94 VAL A O 1
ATOM 726 N N . VAL A 1 95 ? -6.108 -7.533 4.468 1.00 86.81 95 VAL A N 1
ATOM 727 C CA . VAL A 1 95 ? -6.560 -6.904 5.711 1.00 86.81 95 VAL A CA 1
ATOM 728 C C . VAL A 1 95 ? -7.795 -7.650 6.191 1.00 86.81 95 VAL A C 1
ATOM 730 O O . VAL A 1 95 ? -8.737 -7.866 5.431 1.00 86.81 95 VAL A O 1
ATOM 733 N N . THR A 1 96 ? -7.781 -8.076 7.451 1.00 84.81 96 THR A N 1
ATOM 734 C CA . THR A 1 96 ? -8.948 -8.706 8.077 1.00 84.81 96 THR A CA 1
ATOM 735 C C . THR A 1 96 ? -9.740 -7.661 8.850 1.00 84.81 96 THR A C 1
ATOM 737 O O . THR A 1 96 ? -9.149 -6.765 9.450 1.00 84.81 96 THR A O 1
ATOM 740 N N . MET A 1 97 ? -11.062 -7.801 8.897 1.00 77.44 97 MET A N 1
ATOM 741 C CA . MET A 1 97 ? -11.920 -6.926 9.707 1.00 77.44 97 MET A CA 1
ATOM 742 C C . MET A 1 97 ? -11.486 -6.947 11.187 1.00 77.44 97 MET A C 1
ATOM 744 O O . MET A 1 97 ? -11.251 -5.895 11.775 1.00 77.44 97 MET A O 1
ATOM 748 N N . ALA A 1 98 ? -11.144 -8.132 11.709 1.00 75.94 98 ALA A N 1
ATOM 749 C CA . ALA A 1 98 ? -10.593 -8.288 13.057 1.00 75.94 98 ALA A CA 1
ATOM 750 C C . ALA A 1 98 ? -9.284 -7.512 13.285 1.00 75.94 98 ALA A C 1
ATOM 752 O O . ALA A 1 98 ? -9.079 -6.944 14.356 1.00 75.94 98 ALA A O 1
ATOM 753 N N . SER A 1 99 ? -8.390 -7.444 12.289 1.00 69.44 99 SER A N 1
ATOM 754 C CA . SER A 1 99 ? -7.139 -6.673 12.409 1.00 69.44 99 SER A CA 1
ATOM 755 C C . SER A 1 99 ? -7.347 -5.160 12.441 1.00 69.44 99 SER A C 1
ATOM 757 O O . SER A 1 99 ? -6.441 -4.446 12.861 1.00 69.44 99 SER A O 1
ATOM 759 N N . VAL A 1 100 ? -8.520 -4.680 12.024 1.00 73.56 100 VAL A N 1
ATOM 760 C CA . VAL A 1 100 ? -8.905 -3.263 12.084 1.00 73.56 100 VAL A CA 1
ATOM 761 C C . VAL A 1 100 ? -9.986 -2.988 13.138 1.00 73.56 100 VAL A C 1
ATOM 763 O O . VAL A 1 100 ? -10.527 -1.889 13.170 1.00 73.56 100 VAL A O 1
ATOM 766 N N . GLY A 1 101 ? -10.257 -3.952 14.030 1.00 66.81 101 GLY A N 1
ATOM 767 C CA . GLY A 1 101 ? -11.121 -3.776 15.204 1.00 66.81 101 GLY A CA 1
ATOM 768 C C . GLY A 1 101 ? -12.592 -4.176 15.038 1.00 66.81 101 GLY A C 1
ATOM 769 O O . GLY A 1 101 ? -13.383 -3.821 15.906 1.00 66.81 101 GLY A O 1
ATOM 770 N N . TRP A 1 102 ? -12.942 -4.904 13.971 1.00 55.00 102 TRP A N 1
ATOM 771 C CA . TRP A 1 102 ? -14.311 -5.317 13.620 1.00 55.00 102 TRP A CA 1
ATOM 772 C C . TRP A 1 102 ? -14.547 -6.822 13.789 1.00 55.00 102 TRP A C 1
ATOM 774 O O . TRP A 1 102 ? -13.656 -7.617 13.398 1.00 55.00 102 TRP A O 1
#

Organism: Alteromonas macleodii (NCBI:txid28108)

Radius of gyration: 25.82 Å; chains: 1; bounding box: 39×28×92 Å

Foldseek 3Di:
DPPPVVVVVVVVVVVVVPPPPDDPPPQCPPPPPDGPPPCPPDDLQDCPQCPVPCPQKDKDQWDWDFDQPPVRDTTIDIDHDPDPDDIDIDIDHDGDPVNVPD

pLDDT: mean 70.58, std 15.2, range [43.91, 94.81]